Pr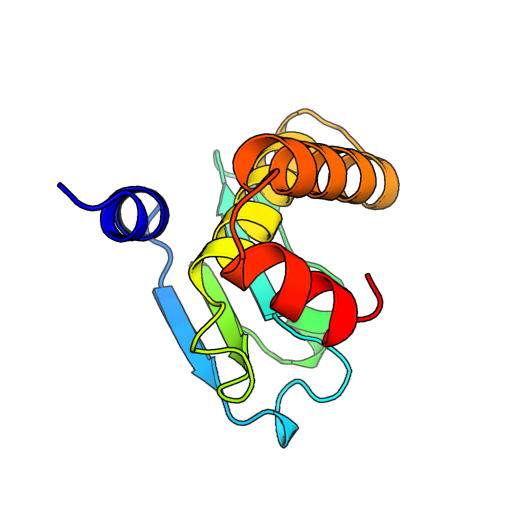otein AF-A0A8T6SEB1-F1 (afdb_monomer)

Radius of gyration: 13.52 Å; Cα contacts (8 Å, |Δi|>4): 143; chains: 1; bounding box: 33×26×30 Å

pLDDT: mean 83.03, std 11.91, range [41.81, 94.06]

Foldseek 3Di:
DDVLCVLVVVLVVQVAAEAADACVLVVVDQKFDWEQDPNDTDGDPVCVVSVPDYRYIYGYPVCVVVCSLVSQLVVQLVVVVVVVDDNVRSNVVSVVCSCVVCPPPPVVVVVCVVDVD

Solvent-accessible surface area (backbone atoms only — not comparable to full-atom values): 6650 Å² total; per-residue (Å²): 132,63,72,69,53,52,58,53,51,49,39,49,75,64,64,37,44,82,42,78,39,59,43,85,79,41,70,95,41,71,58,51,37,20,34,62,57,96,90,40,82,49,62,53,80,63,22,67,76,66,63,54,54,84,28,30,36,41,31,20,51,86,47,56,93,46,40,68,59,54,55,48,30,54,51,42,23,52,53,33,41,73,75,70,39,52,72,69,58,11,45,54,51,16,53,49,52,46,49,65,74,42,57,93,39,72,72,45,58,54,43,58,73,72,43,95,123

Sequence (117 aa):
MSEKENVKKTIEKLGYKIVYVPHGVIENYNACYKVVYKGRTFSPPAADKLGIPLNEIWISQKWKEFDKHILYHELREIEYRSRGYNMEQAHKLANKDVKEKFRGKPKHERLLRAINI

Structure (mmCIF, N/CA/C/O backbone):
data_AF-A0A8T6SEB1-F1
#
_entry.id   AF-A0A8T6SEB1-F1
#
loop_
_atom_site.group_PDB
_atom_site.id
_atom_site.type_symbol
_atom_site.label_atom_id
_atom_site.label_alt_id
_atom_site.label_comp_id
_atom_site.label_asym_id
_atom_site.label_entity_id
_atom_site.label_seq_id
_atom_site.pdbx_PDB_ins_code
_atom_site.Cartn_x
_atom_site.Cartn_y
_atom_site.Cartn_z
_atom_site.occupancy
_atom_site.B_iso_or_equiv
_atom_site.auth_seq_id
_atom_site.auth_comp_id
_atom_site.auth_asym_id
_atom_site.auth_atom_id
_atom_site.pdbx_PDB_model_num
ATOM 1 N N . MET A 1 1 ? 20.934 -1.887 8.847 1.00 41.81 1 MET A N 1
ATOM 2 C CA . MET A 1 1 ? 19.618 -2.427 8.426 1.00 41.81 1 MET A CA 1
ATOM 3 C C . MET A 1 1 ? 19.193 -1.719 7.159 1.00 41.81 1 MET A C 1
ATOM 5 O O . MET A 1 1 ? 19.217 -0.493 7.137 1.00 41.81 1 MET A O 1
ATOM 9 N N . SER A 1 2 ? 18.876 -2.448 6.089 1.00 47.41 2 SER A N 1
ATOM 10 C CA . SER A 1 2 ? 18.505 -1.783 4.839 1.00 47.41 2 SER A CA 1
ATOM 11 C C . SER A 1 2 ? 17.100 -1.194 4.982 1.00 47.41 2 SER A C 1
ATOM 13 O O . SER A 1 2 ? 16.183 -1.849 5.467 1.00 47.41 2 SER A O 1
ATOM 15 N N . GLU A 1 3 ? 16.887 0.039 4.529 1.00 53.78 3 GLU A N 1
ATOM 16 C CA . GLU A 1 3 ? 15.572 0.703 4.560 1.00 53.78 3 GLU A CA 1
ATOM 17 C C . GLU A 1 3 ? 14.454 -0.094 3.854 1.00 53.78 3 GLU A C 1
ATOM 19 O O . GLU A 1 3 ? 13.272 0.191 4.047 1.00 53.78 3 GLU A O 1
ATOM 24 N N . LYS A 1 4 ? 14.817 -1.065 2.999 1.00 49.69 4 LYS A N 1
ATOM 25 C CA . LYS A 1 4 ? 13.888 -1.998 2.347 1.00 49.69 4 LYS A CA 1
ATOM 26 C C . LYS A 1 4 ? 13.204 -2.910 3.370 1.00 49.69 4 LYS A C 1
ATOM 28 O O . LYS A 1 4 ? 12.027 -3.220 3.216 1.00 49.69 4 LYS A O 1
ATOM 33 N N . GLU A 1 5 ? 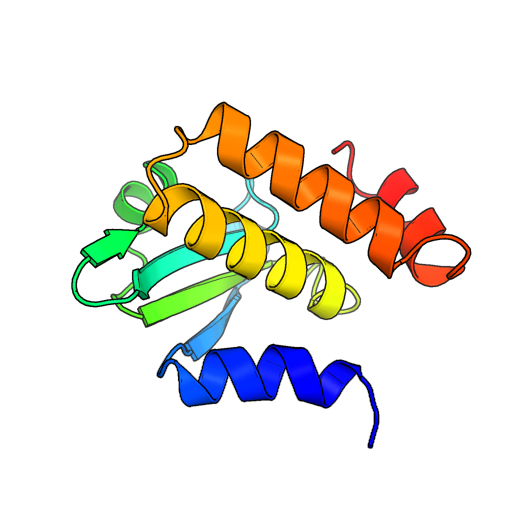13.914 -3.271 4.435 1.00 56.53 5 GLU A N 1
ATOM 34 C CA . GLU A 1 5 ? 13.353 -4.030 5.549 1.00 56.53 5 GLU A CA 1
ATOM 35 C C . GLU A 1 5 ? 12.343 -3.200 6.339 1.00 56.53 5 GLU A C 1
ATOM 37 O O . GLU A 1 5 ? 11.395 -3.763 6.860 1.00 56.53 5 GLU A O 1
ATOM 42 N N . ASN A 1 6 ? 12.494 -1.873 6.408 1.00 72.31 6 ASN A N 1
ATOM 43 C CA . ASN A 1 6 ? 11.676 -1.056 7.306 1.00 72.31 6 ASN A CA 1
ATOM 44 C C . ASN A 1 6 ? 10.207 -0.978 6.855 1.00 72.31 6 ASN A C 1
ATOM 46 O O . ASN A 1 6 ? 9.307 -1.121 7.671 1.00 72.31 6 ASN A O 1
ATOM 50 N N . VAL A 1 7 ? 9.950 -0.819 5.550 1.00 81.38 7 VAL A N 1
ATOM 51 C CA . VAL A 1 7 ? 8.575 -0.755 5.011 1.00 81.38 7 VAL A CA 1
ATOM 52 C C . VAL A 1 7 ? 7.877 -2.110 5.124 1.00 81.38 7 VAL A C 1
ATOM 54 O O . VAL A 1 7 ? 6.753 -2.176 5.610 1.00 81.38 7 VAL A O 1
ATOM 57 N N . LYS A 1 8 ? 8.555 -3.198 4.734 1.00 83.00 8 LYS A N 1
ATOM 58 C CA . LYS A 1 8 ? 7.995 -4.554 4.844 1.00 83.00 8 LYS A CA 1
ATOM 59 C C . LYS A 1 8 ? 7.755 -4.952 6.298 1.00 83.00 8 LYS A C 1
ATOM 61 O O . LYS A 1 8 ? 6.670 -5.416 6.606 1.00 83.00 8 LYS A O 1
ATOM 66 N N . LYS A 1 9 ? 8.694 -4.648 7.201 1.00 84.25 9 LYS A N 1
ATOM 67 C CA . LYS A 1 9 ? 8.514 -4.858 8.645 1.00 84.25 9 LYS A CA 1
ATOM 68 C C . LYS A 1 9 ? 7.327 -4.070 9.193 1.00 84.25 9 LYS A C 1
ATOM 70 O O . LYS A 1 9 ? 6.616 -4.586 10.042 1.00 84.25 9 LYS A O 1
ATOM 75 N N . THR A 1 10 ? 7.085 -2.841 8.731 1.00 85.69 10 THR A N 1
ATOM 76 C CA . THR A 1 10 ? 5.882 -2.089 9.129 1.00 85.69 10 THR A CA 1
ATOM 77 C C . THR A 1 10 ? 4.607 -2.781 8.651 1.00 85.69 10 THR A C 1
ATOM 79 O O . THR A 1 10 ? 3.678 -2.924 9.433 1.00 85.69 10 THR A O 1
ATOM 82 N N . ILE A 1 11 ? 4.570 -3.249 7.404 1.00 86.81 11 ILE A N 1
ATOM 83 C CA . ILE A 1 11 ? 3.427 -3.984 6.835 1.00 86.81 11 ILE A CA 1
ATOM 84 C C . ILE A 1 11 ? 3.161 -5.274 7.616 1.00 86.81 11 ILE A C 1
ATOM 86 O O . ILE A 1 11 ? 2.032 -5.518 8.031 1.00 86.81 11 ILE A O 1
ATOM 90 N N . GLU A 1 12 ? 4.207 -6.047 7.896 1.00 86.88 12 GLU A N 1
ATOM 91 C CA . GLU A 1 12 ? 4.127 -7.271 8.698 1.00 86.88 12 GLU A CA 1
ATOM 92 C C . GLU A 1 12 ? 3.651 -6.982 10.129 1.00 86.88 12 GLU A C 1
ATOM 94 O O . GLU A 1 12 ? 2.782 -7.683 10.640 1.00 86.88 12 GLU A O 1
ATOM 99 N N . LYS A 1 13 ? 4.144 -5.909 10.766 1.00 87.81 13 LYS A N 1
ATOM 100 C CA . LYS A 1 13 ? 3.686 -5.468 12.098 1.00 87.81 13 LYS A CA 1
ATOM 101 C C . LYS A 1 13 ? 2.221 -5.040 12.122 1.00 87.81 13 LYS A C 1
ATOM 103 O O . LYS A 1 13 ? 1.579 -5.157 13.159 1.00 87.81 13 LYS A O 1
ATOM 108 N N . LEU A 1 14 ? 1.707 -4.530 11.006 1.00 87.06 14 LEU A N 1
ATOM 109 C CA . LEU A 1 14 ? 0.289 -4.211 10.842 1.00 87.06 14 LEU A CA 1
ATOM 110 C C . LEU A 1 14 ? -0.558 -5.459 10.534 1.00 87.06 14 LEU A C 1
ATOM 112 O O . LEU A 1 14 ? -1.777 -5.353 10.451 1.00 87.06 14 LEU A O 1
ATOM 116 N N . GLY A 1 15 ? 0.067 -6.634 10.396 1.00 89.69 15 GLY A N 1
ATOM 117 C CA . GLY A 1 15 ? -0.606 -7.898 10.102 1.00 89.69 15 GLY A CA 1
ATOM 118 C C . GLY A 1 15 ? -0.979 -8.063 8.631 1.00 89.69 15 GLY A C 1
ATOM 119 O O . GLY A 1 15 ? -1.843 -8.875 8.310 1.00 89.69 15 GLY A O 1
ATOM 120 N N . TYR A 1 16 ? -0.367 -7.287 7.735 1.00 92.88 16 TYR A N 1
ATOM 121 C CA . TYR A 1 16 ? -0.669 -7.333 6.310 1.00 92.88 16 TYR A CA 1
ATOM 122 C C . TYR A 1 16 ? 0.248 -8.312 5.579 1.00 92.88 16 TYR A C 1
ATOM 124 O O . TYR A 1 16 ? 1.454 -8.376 5.827 1.00 92.88 16 TYR A O 1
ATOM 132 N N . LYS A 1 17 ? -0.312 -9.026 4.605 1.00 92.94 17 LYS A N 1
ATOM 133 C CA . LYS A 1 17 ? 0.411 -9.955 3.740 1.00 92.94 17 LYS A CA 1
ATOM 134 C C . LYS A 1 17 ? 0.634 -9.340 2.362 1.00 92.94 17 LYS A C 1
ATOM 136 O O . LYS A 1 17 ? -0.296 -8.866 1.715 1.00 92.94 17 LYS A O 1
ATOM 141 N N . ILE A 1 18 ? 1.880 -9.380 1.898 1.00 91.50 18 ILE A N 1
ATOM 142 C CA . ILE A 1 18 ? 2.251 -8.930 0.553 1.00 91.50 18 ILE A CA 1
ATOM 143 C C . ILE A 1 18 ? 2.157 -10.126 -0.393 1.00 91.50 18 ILE A C 1
ATOM 145 O O . ILE A 1 18 ? 2.856 -11.121 -0.201 1.00 91.50 18 ILE A O 1
ATOM 149 N N . VAL A 1 19 ? 1.327 -10.021 -1.428 1.00 92.56 19 VAL A N 1
ATOM 150 C CA . VAL A 1 19 ? 1.137 -11.070 -2.437 1.00 92.56 19 VAL A CA 1
ATOM 151 C C . VAL A 1 19 ? 1.583 -10.544 -3.795 1.00 92.56 19 VAL A C 1
ATOM 153 O O . VAL A 1 19 ? 1.133 -9.497 -4.251 1.00 92.56 19 VAL A O 1
ATOM 156 N N . TYR A 1 20 ? 2.489 -11.263 -4.456 1.00 92.19 20 TYR A N 1
ATOM 157 C CA . TYR A 1 20 ? 2.944 -10.902 -5.797 1.00 92.19 20 TYR A CA 1
ATOM 158 C C . TYR A 1 20 ? 2.161 -11.690 -6.843 1.00 92.19 20 TYR A C 1
ATOM 160 O O . TYR A 1 20 ? 2.396 -12.887 -7.017 1.00 92.19 20 TYR A O 1
ATOM 168 N N . VAL A 1 21 ? 1.272 -11.012 -7.561 1.00 91.25 21 VAL A N 1
ATOM 169 C 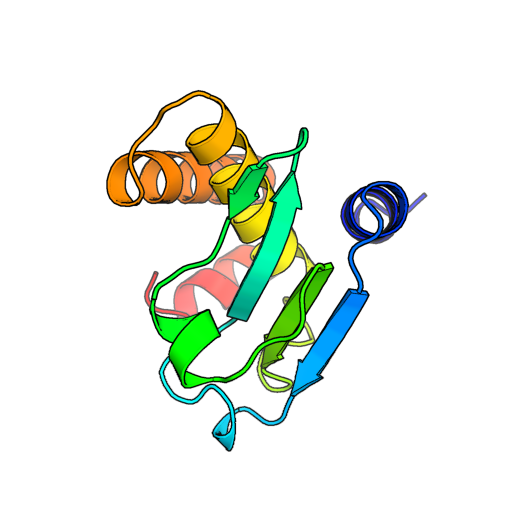CA . VAL A 1 21 ? 0.388 -11.619 -8.567 1.00 91.25 21 VAL A CA 1
ATOM 170 C C . VAL A 1 21 ? 0.863 -11.308 -9.991 1.00 91.25 21 VAL A C 1
ATOM 172 O O . VAL A 1 21 ? 1.493 -10.267 -10.206 1.00 91.25 21 VAL A O 1
ATOM 175 N N . PRO A 1 22 ? 0.608 -12.179 -10.985 1.00 91.25 22 PRO A N 1
ATOM 176 C CA . PRO A 1 22 ? 0.864 -11.857 -12.387 1.00 91.25 22 PRO A CA 1
ATOM 177 C C . PRO A 1 22 ? 0.190 -10.539 -12.780 1.00 91.25 22 PRO A C 1
ATOM 179 O O . PRO A 1 22 ? -0.908 -10.244 -12.311 1.00 91.25 22 PRO A O 1
ATOM 182 N N . HIS A 1 23 ? 0.818 -9.748 -13.656 1.00 86.12 23 HIS A N 1
ATOM 183 C CA . HIS A 1 23 ? 0.257 -8.449 -14.049 1.00 86.12 23 HIS A CA 1
ATOM 184 C C . HIS A 1 23 ? -1.151 -8.583 -14.648 1.00 86.12 23 HIS A C 1
ATOM 186 O O . HIS A 1 23 ? -1.983 -7.739 -14.353 1.00 86.12 23 HIS A O 1
ATOM 192 N N . GLY A 1 24 ? -1.425 -9.685 -15.362 1.00 85.25 24 GLY A N 1
ATOM 193 C CA . GLY A 1 24 ? -2.742 -10.063 -15.896 1.00 85.25 24 GLY A CA 1
ATOM 194 C C . GLY A 1 24 ? -3.874 -10.159 -14.860 1.00 85.25 24 GLY A C 1
ATOM 195 O O . GLY A 1 24 ? -5.044 -10.039 -15.192 1.00 85.25 24 GLY A O 1
ATOM 196 N N . VAL A 1 25 ? -3.550 -10.357 -13.578 1.00 84.94 25 VAL A N 1
ATOM 197 C CA . VAL A 1 25 ? -4.559 -10.412 -12.506 1.00 84.94 25 VAL A CA 1
ATOM 198 C C . VAL A 1 25 ? -5.008 -9.010 -12.105 1.00 84.94 25 VAL A C 1
ATOM 200 O O . VAL A 1 25 ? -6.156 -8.809 -11.730 1.00 84.94 25 VAL A O 1
ATOM 203 N N . ILE A 1 26 ? -4.105 -8.033 -12.179 1.00 84.44 26 ILE A N 1
ATOM 204 C CA . ILE A 1 26 ? -4.358 -6.655 -11.757 1.00 84.44 26 ILE A CA 1
ATOM 205 C C . ILE A 1 26 ? -4.074 -5.670 -12.889 1.00 84.44 26 ILE A C 1
ATOM 207 O O . ILE A 1 26 ? -3.598 -4.585 -12.614 1.00 84.44 26 ILE A O 1
ATOM 211 N N . GLU A 1 27 ? -4.336 -6.031 -14.148 1.00 77.94 27 GLU A N 1
ATOM 212 C CA . GLU A 1 27 ? -3.836 -5.366 -15.375 1.00 77.94 27 GLU A CA 1
ATOM 213 C C . GLU A 1 27 ? -3.834 -3.837 -15.336 1.00 77.94 27 GLU A C 1
ATOM 215 O O . GLU A 1 27 ? -2.847 -3.203 -15.702 1.00 77.94 27 GLU A O 1
ATOM 220 N N . ASN A 1 28 ? -4.917 -3.250 -14.829 1.00 80.00 28 ASN A N 1
ATOM 221 C CA . ASN A 1 28 ? -5.116 -1.803 -14.766 1.00 80.00 28 ASN A CA 1
ATOM 222 C C . ASN A 1 28 ? -4.435 -1.121 -13.562 1.00 80.00 28 ASN A C 1
ATOM 224 O O . ASN A 1 28 ? -4.541 0.092 -13.396 1.00 80.00 28 ASN A O 1
ATOM 228 N N . TYR A 1 29 ? -3.762 -1.884 -12.700 1.00 82.25 29 TYR A N 1
ATOM 229 C CA . TYR A 1 29 ? -3.237 -1.454 -11.409 1.00 82.25 29 TYR A CA 1
ATOM 230 C C . TYR A 1 29 ? -1.816 -1.982 -11.170 1.00 82.25 29 TYR A C 1
ATOM 232 O O . TYR A 1 29 ? -1.476 -3.140 -11.414 1.00 82.25 29 TYR A O 1
ATOM 240 N N . ASN A 1 30 ? -0.954 -1.130 -10.619 1.00 83.38 30 ASN A N 1
ATOM 241 C CA . ASN A 1 30 ? 0.399 -1.546 -10.238 1.00 83.38 30 ASN A CA 1
ATOM 242 C C . ASN A 1 30 ? 0.397 -2.313 -8.907 1.00 83.38 30 ASN A C 1
ATOM 244 O O . ASN A 1 30 ? 1.181 -3.251 -8.721 1.00 83.38 30 ASN A O 1
ATOM 248 N N . ALA A 1 31 ? -0.512 -1.924 -8.015 1.00 87.75 31 ALA A N 1
ATOM 249 C CA . ALA A 1 31 ? -0.853 -2.611 -6.783 1.00 87.75 31 ALA A CA 1
ATOM 250 C C . ALA A 1 31 ? -2.300 -2.313 -6.388 1.00 87.75 31 ALA A C 1
ATOM 252 O O . ALA A 1 31 ? -2.906 -1.355 -6.867 1.00 87.75 31 ALA A O 1
ATOM 253 N N . CYS A 1 32 ? -2.847 -3.160 -5.527 1.00 90.81 32 CYS A N 1
ATOM 254 C CA . CYS A 1 32 ? -4.183 -3.014 -4.973 1.00 90.81 32 CYS A CA 1
ATOM 255 C C . CYS A 1 3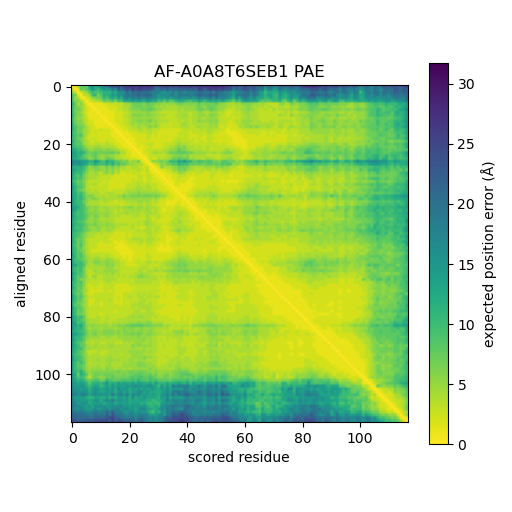2 ? -4.217 -3.641 -3.573 1.00 90.81 32 CYS A C 1
ATOM 257 O O . CYS A 1 32 ? -3.473 -4.584 -3.300 1.00 90.81 32 CYS A O 1
ATOM 259 N N . TYR A 1 33 ? -5.042 -3.121 -2.666 1.00 92.00 33 TYR A N 1
ATOM 260 C CA . TYR A 1 33 ? -5.035 -3.535 -1.261 1.00 92.00 33 TYR A CA 1
ATOM 261 C C . TYR A 1 33 ? -6.436 -3.664 -0.677 1.00 92.00 33 TYR A C 1
ATOM 263 O O . TYR A 1 33 ? -7.354 -2.939 -1.050 1.00 92.00 33 TYR A O 1
ATOM 271 N N . LYS A 1 34 ? -6.580 -4.530 0.322 1.00 93.62 34 LYS A N 1
ATOM 272 C CA . LYS A 1 34 ? -7.730 -4.540 1.226 1.00 93.62 34 LYS A CA 1
ATOM 273 C C . LYS A 1 34 ? -7.219 -4.795 2.628 1.00 93.62 34 LYS A C 1
ATOM 275 O O . LYS A 1 34 ? -6.797 -5.902 2.934 1.00 93.62 34 LYS A O 1
ATOM 280 N N . VAL A 1 35 ? -7.222 -3.779 3.485 1.00 92.94 35 VAL A N 1
ATOM 281 C CA . VAL A 1 35 ? -6.563 -3.860 4.798 1.00 92.94 35 VAL A CA 1
ATOM 282 C C . VAL A 1 35 ? -7.396 -3.240 5.909 1.00 92.94 35 VAL A C 1
ATOM 284 O O . VAL A 1 35 ? -8.179 -2.325 5.664 1.00 92.94 35 VAL A O 1
ATOM 287 N N . VAL A 1 36 ? -7.203 -3.706 7.143 1.00 92.69 36 VAL A N 1
ATOM 288 C CA . VAL A 1 36 ? -7.756 -3.071 8.345 1.00 92.69 36 VAL A CA 1
ATOM 289 C C . VAL A 1 36 ? -6.681 -2.235 9.021 1.00 92.69 36 VAL A C 1
ATOM 291 O O . VAL A 1 36 ? -5.720 -2.768 9.562 1.00 92.69 36 VAL A O 1
ATOM 294 N N . TYR A 1 37 ? -6.879 -0.922 9.070 1.00 90.06 37 TYR A N 1
ATOM 295 C CA . TYR A 1 37 ? -5.994 -0.010 9.783 1.00 90.06 37 TYR A CA 1
ATOM 296 C C . TYR A 1 37 ? -6.762 0.710 10.891 1.00 90.06 37 TYR A C 1
ATOM 298 O O . TYR A 1 37 ? -7.795 1.331 10.641 1.00 90.06 37 TYR A O 1
ATOM 306 N N . LYS A 1 38 ? -6.271 0.623 12.135 1.00 87.56 38 LYS A N 1
ATOM 307 C CA . LYS A 1 38 ? -6.924 1.207 13.328 1.00 87.56 38 LYS A CA 1
ATOM 308 C C . LYS A 1 38 ? -8.414 0.831 13.457 1.00 87.56 38 LYS A C 1
ATOM 310 O O . LYS A 1 38 ? -9.251 1.678 13.753 1.00 87.56 38 LYS A O 1
ATOM 315 N N . GLY A 1 39 ? -8.746 -0.434 13.186 1.00 87.88 39 GLY A N 1
ATOM 316 C CA . GLY A 1 39 ? -10.117 -0.956 13.278 1.00 87.88 39 GLY A CA 1
ATOM 317 C C . GLY A 1 39 ? -11.056 -0.531 12.143 1.00 87.88 39 GLY A C 1
ATOM 318 O O . GLY A 1 39 ? -12.244 -0.828 12.203 1.00 87.88 39 GLY A O 1
ATOM 319 N N . ARG A 1 40 ? -10.551 0.152 11.106 1.00 90.12 40 ARG A N 1
ATOM 320 C CA . ARG A 1 40 ? -11.322 0.541 9.917 1.00 90.12 40 ARG A CA 1
ATOM 321 C C . ARG A 1 40 ? -10.770 -0.140 8.673 1.00 90.12 40 ARG A C 1
ATOM 323 O O . ARG A 1 40 ? -9.556 -0.227 8.501 1.00 90.12 40 ARG A O 1
ATOM 330 N N . THR A 1 41 ? -11.660 -0.593 7.800 1.00 90.69 41 THR A N 1
ATOM 331 C CA . THR A 1 41 ? -11.285 -1.227 6.533 1.00 90.69 41 THR A CA 1
ATOM 332 C C . THR A 1 41 ? -11.022 -0.171 5.468 1.00 90.69 41 THR A C 1
ATOM 334 O O . THR A 1 41 ? -11.854 0.703 5.228 1.00 90.69 41 THR A O 1
ATOM 337 N N . PHE A 1 42 ? -9.874 -0.277 4.807 1.00 89.31 42 PHE A N 1
ATOM 338 C CA . PHE A 1 42 ? -9.495 0.536 3.664 1.00 89.31 42 PHE A CA 1
ATOM 339 C C . PHE A 1 42 ? -9.274 -0.369 2.459 1.00 89.31 42 PHE A C 1
ATOM 341 O O . PHE A 1 42 ? -8.431 -1.267 2.470 1.00 89.31 42 PHE A O 1
ATOM 348 N N . SER A 1 43 ? -10.031 -0.092 1.409 1.00 89.75 43 SER A N 1
ATOM 349 C CA . SER A 1 43 ? -9.856 -0.665 0.082 1.00 89.75 43 SER A CA 1
ATOM 350 C C . SER A 1 43 ? -10.215 0.380 -0.980 1.00 89.75 43 SER A C 1
ATOM 352 O O . SER A 1 43 ? -10.979 1.319 -0.705 1.00 89.75 43 SER A O 1
ATOM 354 N N . PRO A 1 44 ? -9.624 0.300 -2.179 1.00 85.69 44 PRO A N 1
ATOM 355 C CA . PRO A 1 44 ? -10.176 0.899 -3.381 1.00 85.69 44 PRO A CA 1
ATOM 356 C C . PRO A 1 44 ? -11.299 0.008 -3.957 1.00 85.69 44 PRO A C 1
ATOM 358 O O . PRO A 1 44 ? -11.271 -1.207 -3.756 1.00 85.69 44 PRO A O 1
ATOM 361 N N . PRO A 1 45 ? -12.239 0.559 -4.752 1.00 86.25 45 PRO A N 1
ATOM 362 C CA . PRO A 1 45 ? -13.306 -0.217 -5.403 1.00 86.25 45 PRO A CA 1
ATOM 363 C C . PRO A 1 45 ? -12.798 -1.385 -6.264 1.00 86.25 45 PRO A C 1
ATOM 365 O O . PRO A 1 45 ? -13.490 -2.380 -6.464 1.00 86.25 45 PRO A O 1
ATOM 368 N N . ALA A 1 46 ? -11.572 -1.270 -6.781 1.00 86.81 46 ALA A N 1
ATOM 369 C CA . ALA A 1 46 ? -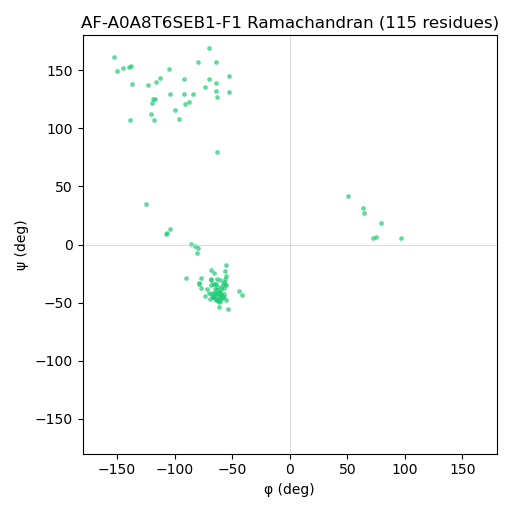10.908 -2.326 -7.533 1.00 86.81 46 ALA A CA 1
ATOM 370 C C . ALA A 1 46 ? -10.634 -3.581 -6.692 1.00 86.81 46 ALA A C 1
ATOM 372 O O . ALA A 1 46 ? -10.710 -4.684 -7.220 1.00 86.81 46 ALA A O 1
ATOM 373 N N . ALA A 1 47 ? -10.344 -3.438 -5.395 1.00 88.69 47 ALA A N 1
ATOM 374 C CA . ALA A 1 47 ? -10.020 -4.573 -4.536 1.00 88.69 47 ALA A CA 1
ATOM 375 C C . ALA A 1 47 ? -11.214 -5.509 -4.341 1.00 88.69 47 ALA A C 1
ATOM 377 O O . ALA A 1 47 ? -11.030 -6.722 -4.279 1.00 88.69 47 ALA A O 1
ATOM 378 N N . ASP A 1 48 ? -12.431 -4.960 -4.296 1.00 86.62 48 ASP A N 1
ATOM 379 C CA . ASP A 1 48 ? -13.646 -5.766 -4.190 1.00 86.62 48 ASP A CA 1
ATOM 380 C C . ASP A 1 48 ? -13.941 -6.505 -5.502 1.00 86.62 48 ASP A C 1
ATOM 382 O O . ASP A 1 48 ? -14.277 -7.685 -5.470 1.00 86.62 48 ASP A O 1
ATOM 386 N N . LYS A 1 49 ? -13.710 -5.866 -6.660 1.00 87.31 49 LYS A N 1
ATOM 387 C CA . LYS A 1 49 ? -13.807 -6.525 -7.979 1.00 87.31 49 LYS A CA 1
ATOM 388 C C . LYS A 1 49 ? -12.781 -7.645 -8.159 1.00 87.31 49 LYS A C 1
ATOM 390 O O . LYS A 1 49 ? -13.081 -8.656 -8.780 1.00 87.31 49 LYS A O 1
ATOM 395 N N . LEU A 1 50 ? -11.578 -7.448 -7.626 1.00 87.06 50 LEU A N 1
ATOM 396 C CA . LEU A 1 50 ? -10.477 -8.409 -7.679 1.00 87.06 50 LEU A CA 1
ATOM 397 C C . LEU A 1 50 ? -10.591 -9.512 -6.616 1.00 87.06 50 LEU A C 1
ATOM 399 O O . LEU A 1 50 ? -9.793 -10.445 -6.628 1.00 87.06 50 LEU A O 1
ATOM 403 N N . GLY A 1 51 ? -11.548 -9.409 -5.687 1.00 90.31 51 GLY A N 1
ATOM 404 C CA . GLY A 1 51 ? -11.717 -10.379 -4.607 1.00 90.31 51 GLY A CA 1
ATOM 405 C C . GLY A 1 51 ? -10.521 -10.441 -3.653 1.00 90.31 51 GLY A C 1
ATOM 406 O O . GLY A 1 51 ? -10.232 -11.508 -3.116 1.00 90.31 51 GLY A O 1
ATOM 407 N N . ILE A 1 52 ? -9.811 -9.323 -3.447 1.00 91.00 52 ILE A N 1
ATOM 408 C CA . ILE A 1 52 ? -8.618 -9.299 -2.589 1.00 91.00 52 ILE A CA 1
ATOM 409 C C . ILE A 1 52 ? -9.029 -9.646 -1.150 1.00 91.00 52 ILE A C 1
ATOM 411 O O . ILE A 1 52 ? -9.941 -9.003 -0.615 1.00 91.00 52 ILE A O 1
ATOM 415 N N . PRO A 1 53 ? -8.384 -10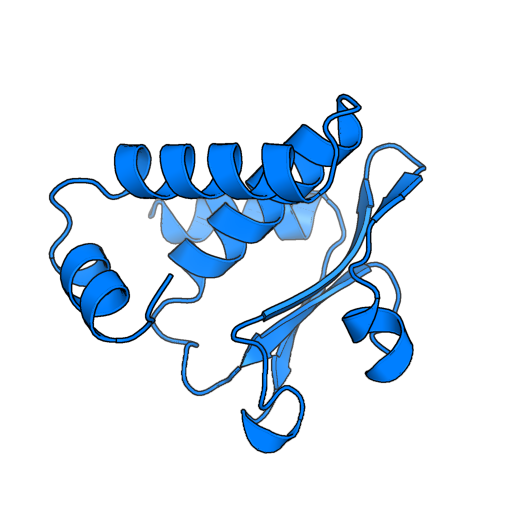.633 -0.501 1.00 93.25 53 PRO A N 1
ATOM 416 C CA . PRO A 1 53 ? -8.673 -10.980 0.885 1.00 93.25 53 PRO A CA 1
ATOM 417 C C . PRO A 1 53 ? -8.341 -9.843 1.860 1.00 93.25 53 PRO A C 1
ATOM 419 O O . PRO A 1 53 ? -7.519 -8.968 1.590 1.00 93.25 53 PRO A O 1
ATOM 422 N N . LEU A 1 54 ? -8.986 -9.853 3.029 1.00 92.81 54 LEU A N 1
ATOM 423 C CA . LEU A 1 54 ? -8.716 -8.866 4.073 1.00 92.81 54 LEU A CA 1
ATOM 424 C C . LEU A 1 54 ? -7.276 -9.000 4.593 1.00 92.81 54 LEU A C 1
ATOM 426 O O . LEU A 1 54 ? -6.802 -10.104 4.842 1.00 92.81 54 LEU A O 1
ATOM 430 N N . ASN A 1 55 ? -6.626 -7.860 4.816 1.00 92.81 55 ASN A N 1
ATOM 431 C CA . ASN A 1 55 ? -5.220 -7.725 5.199 1.00 92.81 55 ASN A CA 1
ATOM 432 C C . ASN A 1 55 ? -4.224 -8.205 4.133 1.00 92.81 55 ASN A C 1
ATOM 434 O O . ASN A 1 55 ? -3.093 -8.558 4.464 1.00 92.81 55 ASN A O 1
ATOM 438 N N . GLU A 1 56 ? -4.595 -8.157 2.853 1.00 94.06 56 GLU A N 1
ATOM 439 C CA . GLU A 1 56 ? -3.671 -8.422 1.751 1.00 94.06 56 GLU A CA 1
ATOM 440 C C . GLU A 1 56 ? -3.392 -7.174 0.903 1.00 94.06 56 GLU A C 1
ATOM 442 O O . GLU A 1 56 ? -4.262 -6.335 0.648 1.00 94.06 56 GLU A O 1
ATOM 447 N N . ILE A 1 57 ? -2.140 -7.068 0.454 1.00 92.38 57 ILE A N 1
ATOM 448 C CA . ILE A 1 57 ? -1.670 -6.078 -0.516 1.00 92.38 57 ILE A CA 1
ATOM 449 C C . ILE A 1 57 ? -1.107 -6.846 -1.705 1.00 92.38 57 ILE A C 1
ATOM 451 O O . ILE A 1 57 ? -0.082 -7.525 -1.598 1.00 92.38 57 ILE A O 1
ATOM 455 N N . TRP A 1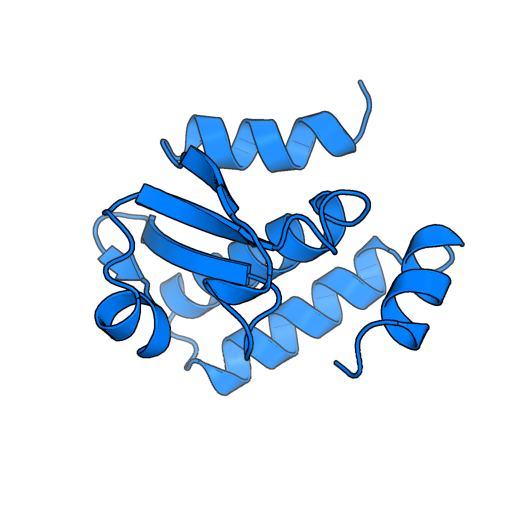 58 ? -1.787 -6.747 -2.839 1.00 93.25 58 TRP A N 1
ATOM 456 C CA . TRP A 1 58 ? -1.391 -7.383 -4.085 1.00 93.25 58 TRP A CA 1
ATOM 457 C C . TRP A 1 58 ? -0.523 -6.430 -4.900 1.00 93.25 58 TRP A C 1
ATOM 459 O O . TRP A 1 58 ? -0.887 -5.278 -5.121 1.00 93.25 58 TRP A O 1
ATOM 469 N N . ILE A 1 59 ? 0.629 -6.911 -5.361 1.00 91.38 59 ILE A N 1
ATOM 470 C CA . ILE A 1 59 ? 1.560 -6.164 -6.213 1.00 91.38 59 ILE A CA 1
ATOM 471 C C . ILE A 1 59 ? 1.790 -6.963 -7.487 1.00 91.38 59 ILE A C 1
ATOM 473 O O . ILE A 1 59 ? 2.020 -8.173 -7.435 1.00 91.38 59 ILE A O 1
ATOM 477 N N . SER A 1 60 ? 1.794 -6.288 -8.633 1.00 89.62 60 SER A N 1
ATOM 478 C CA . SER A 1 60 ? 2.137 -6.937 -9.896 1.00 89.62 60 SER A CA 1
ATOM 479 C C . SER A 1 60 ? 3.587 -7.419 -9.861 1.00 89.62 60 SER A C 1
ATOM 481 O O . SER A 1 60 ? 4.508 -6.667 -9.529 1.00 89.62 60 SER A O 1
ATOM 483 N N . GLN A 1 61 ? 3.817 -8.668 -10.264 1.00 89.50 61 GLN A N 1
ATOM 484 C CA . GLN A 1 61 ? 5.155 -9.246 -10.400 1.00 89.50 61 GLN A CA 1
ATOM 485 C C . GLN A 1 61 ? 6.058 -8.423 -11.329 1.00 89.50 61 GLN A C 1
ATOM 487 O O . GLN A 1 61 ? 7.263 -8.354 -11.084 1.00 89.50 61 GLN A O 1
ATOM 492 N N . LYS A 1 62 ? 5.478 -7.729 -12.323 1.00 86.00 62 LYS A N 1
ATOM 493 C CA . LYS A 1 62 ? 6.187 -6.789 -13.209 1.00 86.00 62 LYS A CA 1
ATOM 494 C C . LYS A 1 62 ? 6.902 -5.686 -12.427 1.00 86.00 62 LYS A C 1
ATOM 496 O O . LYS A 1 62 ? 7.982 -5.258 -12.810 1.00 86.00 62 LYS A O 1
ATOM 501 N N . TRP A 1 63 ? 6.325 -5.260 -11.304 1.00 83.19 63 TRP A N 1
ATOM 502 C CA . TRP A 1 63 ? 6.846 -4.180 -10.468 1.00 83.19 63 TRP A CA 1
ATOM 503 C C . TRP A 1 63 ? 7.532 -4.676 -9.195 1.00 83.19 63 TRP A C 1
ATOM 505 O O . TRP A 1 63 ? 7.828 -3.883 -8.301 1.00 83.19 63 TRP A O 1
ATOM 515 N N . LYS A 1 64 ? 7.829 -5.978 -9.096 1.00 83.38 64 LYS A N 1
ATOM 516 C CA . LYS A 1 64 ? 8.454 -6.585 -7.911 1.00 83.38 64 LYS A CA 1
ATOM 517 C C . LYS A 1 64 ? 9.770 -5.907 -7.520 1.00 83.38 64 LYS A C 1
ATOM 519 O O . LYS A 1 64 ? 10.061 -5.782 -6.333 1.00 83.38 64 LYS A O 1
ATOM 524 N N . GLU A 1 65 ? 10.559 -5.437 -8.486 1.00 83.19 65 GLU A N 1
ATOM 525 C CA . GLU A 1 65 ? 11.816 -4.724 -8.212 1.00 83.19 65 GLU A CA 1
ATOM 526 C C . GLU A 1 65 ? 11.608 -3.344 -7.555 1.00 83.19 65 GLU A C 1
ATOM 528 O O . GLU A 1 65 ? 12.499 -2.835 -6.865 1.00 83.19 65 GLU A O 1
ATOM 533 N N . PHE A 1 66 ? 10.411 -2.773 -7.718 1.00 82.50 66 PHE A N 1
ATOM 534 C CA . PHE A 1 66 ? 10.004 -1.469 -7.203 1.00 82.50 66 PHE A CA 1
ATOM 535 C C . PHE A 1 66 ? 9.023 -1.555 -6.034 1.00 82.50 66 PHE A C 1
ATOM 537 O O . PHE A 1 66 ? 8.532 -0.519 -5.581 1.00 82.50 66 PHE A O 1
ATOM 544 N N . ASP A 1 67 ? 8.801 -2.761 -5.505 1.00 85.94 67 ASP A N 1
ATOM 545 C CA . ASP A 1 67 ? 7.893 -3.052 -4.396 1.00 85.94 67 ASP A CA 1
ATOM 546 C C . ASP A 1 67 ? 8.011 -2.054 -3.239 1.00 85.94 67 ASP A C 1
ATOM 548 O O . ASP A 1 67 ? 7.008 -1.602 -2.711 1.00 85.94 67 ASP A O 1
ATOM 552 N N . LYS A 1 68 ? 9.226 -1.624 -2.891 1.00 84.62 68 LYS A N 1
ATOM 553 C CA . LYS A 1 68 ? 9.485 -0.639 -1.833 1.00 84.62 68 LYS A CA 1
ATOM 554 C C . LYS A 1 68 ? 8.758 0.693 -2.054 1.00 84.62 68 LYS A C 1
ATOM 556 O O . LYS A 1 68 ? 8.270 1.271 -1.088 1.00 84.62 68 LYS A O 1
ATOM 561 N N . HIS A 1 69 ? 8.744 1.204 -3.283 1.00 84.50 69 HIS A N 1
ATOM 562 C CA . HIS A 1 69 ? 8.124 2.494 -3.598 1.00 84.50 69 HIS A CA 1
ATOM 563 C C . HIS A 1 69 ? 6.605 2.368 -3.563 1.00 84.50 69 HIS A C 1
ATOM 565 O O . HIS A 1 69 ? 5.944 3.187 -2.936 1.00 84.50 69 HIS A O 1
ATOM 571 N N . ILE A 1 70 ? 6.094 1.294 -4.164 1.00 86.31 70 ILE A N 1
ATOM 572 C CA . ILE A 1 70 ? 4.669 0.968 -4.206 1.00 86.31 70 ILE A CA 1
ATOM 573 C C . ILE A 1 70 ? 4.135 0.764 -2.787 1.00 86.31 70 ILE A C 1
ATOM 575 O O . ILE A 1 70 ? 3.227 1.456 -2.358 1.00 86.31 70 ILE A O 1
ATOM 579 N N . LEU A 1 71 ? 4.761 -0.108 -1.999 1.00 88.81 71 LEU A N 1
ATOM 580 C CA . LEU A 1 71 ? 4.351 -0.379 -0.621 1.00 88.81 71 LEU A CA 1
ATOM 581 C C . LEU A 1 71 ? 4.401 0.861 0.269 1.00 88.81 71 LEU A C 1
ATOM 583 O O . LEU A 1 71 ? 3.558 1.025 1.148 1.00 88.81 71 LEU A O 1
ATOM 587 N N . TYR A 1 72 ? 5.395 1.728 0.062 1.00 88.94 72 TYR A N 1
ATOM 588 C CA . TYR A 1 72 ? 5.452 2.990 0.784 1.00 88.94 72 TYR A CA 1
ATOM 589 C C . TYR A 1 72 ? 4.297 3.911 0.378 1.00 88.94 72 TYR A C 1
ATOM 591 O O . TYR A 1 72 ? 3.647 4.450 1.265 1.00 88.94 72 TYR A O 1
ATOM 599 N N . HIS A 1 73 ? 4.010 4.039 -0.921 1.00 88.94 73 HIS A N 1
ATOM 600 C CA . HIS A 1 73 ? 2.853 4.781 -1.423 1.00 88.94 73 HIS A CA 1
ATOM 601 C C . HIS A 1 73 ? 1.546 4.287 -0.779 1.00 88.94 73 HIS A C 1
ATOM 603 O O . HIS A 1 73 ? 0.867 5.074 -0.120 1.00 88.94 73 HIS A O 1
ATOM 609 N N . GLU A 1 74 ? 1.255 2.983 -0.874 1.00 89.31 74 GLU A N 1
ATOM 610 C CA . GLU A 1 74 ? 0.020 2.395 -0.334 1.00 89.31 74 GLU A CA 1
ATOM 611 C C . GLU A 1 74 ? -0.133 2.671 1.167 1.00 89.31 74 GLU A C 1
ATOM 613 O O . GLU A 1 74 ? -1.188 3.105 1.628 1.00 89.31 74 GLU A O 1
ATOM 618 N N . LEU A 1 75 ? 0.940 2.489 1.946 1.00 89.31 75 LEU A N 1
ATOM 619 C CA . LEU A 1 75 ? 0.916 2.762 3.384 1.00 89.31 75 LEU A CA 1
ATOM 620 C C . LEU A 1 75 ? 0.605 4.225 3.704 1.00 89.31 75 LEU A C 1
ATOM 622 O O . LEU A 1 75 ? -0.185 4.495 4.609 1.00 89.31 75 LEU A O 1
ATOM 626 N N . ARG A 1 76 ? 1.222 5.170 2.984 1.00 90.56 76 ARG A N 1
ATOM 627 C CA . ARG A 1 76 ? 0.966 6.601 3.192 1.00 90.56 76 ARG A CA 1
ATOM 628 C C . ARG A 1 76 ? -0.467 6.952 2.830 1.00 90.56 76 ARG A C 1
ATOM 630 O O . ARG A 1 76 ? -1.119 7.661 3.592 1.00 90.56 76 ARG A O 1
ATOM 637 N N . GLU A 1 77 ? -0.980 6.405 1.734 1.00 90.06 77 GLU A N 1
ATOM 638 C CA . GLU A 1 77 ? -2.369 6.609 1.337 1.00 90.06 77 GLU A CA 1
ATOM 639 C C . GLU A 1 77 ? -3.337 6.093 2.414 1.00 90.06 77 GLU A C 1
ATOM 641 O O . GLU A 1 77 ? -4.209 6.842 2.857 1.00 90.06 77 GLU A O 1
ATOM 646 N N . ILE A 1 78 ? -3.142 4.869 2.922 1.00 89.50 78 ILE A N 1
ATOM 647 C CA . ILE A 1 78 ? -3.945 4.299 4.019 1.00 89.50 78 ILE A CA 1
ATOM 648 C C . ILE A 1 78 ? -3.864 5.175 5.276 1.00 89.50 78 ILE A C 1
ATOM 650 O O . ILE A 1 78 ? -4.887 5.469 5.899 1.00 89.50 78 ILE A O 1
ATOM 654 N N . GLU A 1 79 ? -2.666 5.635 5.648 1.00 89.94 79 GLU A N 1
ATOM 655 C CA . GLU A 1 79 ? -2.492 6.538 6.782 1.00 89.94 79 GLU A CA 1
ATOM 656 C C . GLU A 1 79 ? -3.283 7.839 6.611 1.00 89.94 79 GLU A C 1
ATOM 658 O O . GLU A 1 79 ? -3.961 8.256 7.552 1.00 89.94 79 GLU A O 1
ATOM 663 N N . TYR A 1 80 ? -3.226 8.480 5.443 1.00 92.06 80 TYR A N 1
ATOM 664 C CA . TYR A 1 80 ? -3.986 9.702 5.181 1.00 92.06 80 TYR A CA 1
ATOM 665 C C . TYR A 1 80 ? -5.492 9.433 5.162 1.00 92.06 80 TYR A C 1
ATOM 667 O O . TYR A 1 80 ? -6.242 10.128 5.847 1.00 92.06 80 TYR A O 1
ATOM 675 N N . ARG A 1 81 ? -5.954 8.368 4.503 1.00 90.75 81 ARG A N 1
ATOM 676 C CA . ARG A 1 81 ? -7.371 7.972 4.543 1.00 90.75 81 ARG A CA 1
ATOM 677 C C . ARG A 1 81 ? -7.850 7.739 5.978 1.00 90.75 81 ARG A C 1
ATOM 679 O O . ARG A 1 81 ? -8.945 8.158 6.342 1.00 90.75 81 ARG A O 1
ATOM 686 N N . SER A 1 82 ? -7.007 7.164 6.838 1.00 90.56 82 SER A N 1
ATOM 687 C CA . SER A 1 82 ? -7.332 6.970 8.257 1.00 90.56 82 SER A CA 1
ATOM 688 C C . SER A 1 82 ? -7.477 8.264 9.060 1.00 90.56 82 SER A C 1
ATOM 690 O O . SER A 1 82 ? -8.181 8.278 10.068 1.00 90.56 82 SER A O 1
ATOM 692 N N . ARG A 1 83 ? -6.845 9.354 8.608 1.00 90.94 83 ARG A N 1
ATOM 693 C CA . ARG A 1 83 ? -6.937 10.694 9.210 1.00 90.94 83 ARG A CA 1
ATOM 694 C C . ARG A 1 83 ? -8.141 11.493 8.698 1.00 90.94 83 ARG A C 1
ATOM 696 O O . ARG A 1 83 ? -8.329 12.623 9.129 1.00 90.94 83 ARG A O 1
ATOM 703 N N . GLY A 1 84 ? -8.949 10.917 7.805 1.00 91.25 84 GLY A N 1
ATOM 704 C CA . GLY A 1 84 ? -10.156 11.541 7.259 1.00 91.25 84 GLY A CA 1
ATOM 705 C C . GLY A 1 84 ? -9.971 12.227 5.905 1.00 91.25 84 GLY A C 1
ATOM 706 O O . GLY A 1 84 ? -10.917 12.837 5.416 1.00 91.25 84 GLY A O 1
ATOM 707 N N . TYR A 1 85 ? -8.795 12.119 5.275 1.00 91.75 85 TYR A N 1
ATOM 708 C CA . TYR A 1 85 ? -8.614 12.604 3.905 1.00 91.75 85 TYR A CA 1
ATOM 709 C C . TYR A 1 85 ? -9.382 11.718 2.922 1.00 91.75 85 TYR A C 1
ATOM 711 O O . TYR A 1 85 ? -9.421 10.491 3.067 1.00 91.75 85 TYR A O 1
ATOM 719 N N . ASN A 1 86 ? -9.971 12.331 1.894 1.00 89.69 86 ASN A N 1
ATOM 720 C CA . ASN A 1 86 ? -10.595 11.567 0.819 1.00 89.69 86 ASN A CA 1
ATOM 721 C C . ASN A 1 86 ? -9.529 10.856 -0.041 1.00 89.69 86 ASN A C 1
ATOM 723 O O . ASN A 1 86 ? -8.331 11.111 0.091 1.00 89.69 86 ASN A O 1
ATOM 727 N N . MET A 1 87 ? -9.965 9.946 -0.915 1.00 84.19 87 MET A N 1
ATOM 728 C CA . MET A 1 87 ? -9.063 9.133 -1.739 1.00 84.19 87 MET A CA 1
ATOM 729 C C . MET A 1 87 ? -8.097 9.989 -2.568 1.00 84.19 87 MET A C 1
ATOM 731 O O . MET A 1 87 ? -6.897 9.749 -2.537 1.00 84.19 87 MET A O 1
ATOM 735 N N . GLU A 1 88 ? -8.594 11.017 -3.256 1.00 88.25 88 GLU A N 1
ATOM 736 C CA . GLU A 1 88 ? -7.771 11.861 -4.128 1.00 88.25 88 GLU A CA 1
ATOM 737 C C . GLU A 1 88 ? -6.741 12.683 -3.334 1.00 88.25 88 GLU A C 1
ATOM 739 O O . GLU A 1 88 ? -5.578 12.791 -3.722 1.00 88.25 88 GLU A O 1
ATOM 744 N N . GLN A 1 89 ? -7.145 13.239 -2.191 1.00 90.50 89 GLN A N 1
ATOM 745 C CA . GLN A 1 89 ? -6.255 13.978 -1.296 1.00 90.50 89 GLN A CA 1
ATOM 746 C C . GLN A 1 89 ? -5.172 13.069 -0.712 1.00 90.50 89 GLN A C 1
ATOM 748 O O . GLN A 1 89 ? -3.993 13.426 -0.729 1.00 90.50 89 GLN A O 1
ATOM 753 N N . ALA A 1 90 ? -5.565 11.893 -0.218 1.00 90.75 9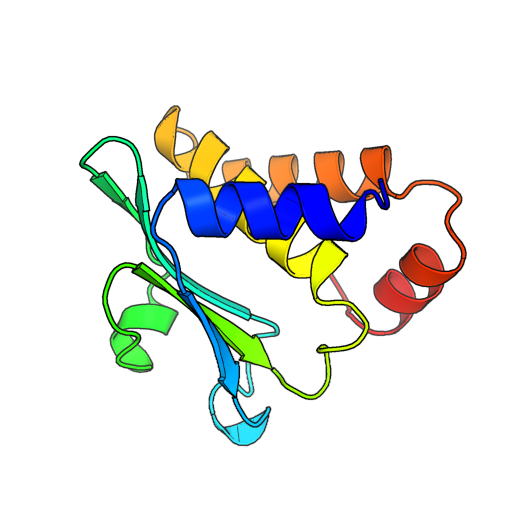0 ALA A N 1
ATOM 754 C CA . ALA A 1 90 ? -4.641 10.906 0.321 1.00 90.75 90 ALA A CA 1
ATOM 755 C C . ALA A 1 90 ? -3.632 10.456 -0.742 1.00 90.75 90 ALA A C 1
ATOM 757 O O . ALA A 1 90 ? -2.437 10.403 -0.454 1.00 90.75 90 ALA A O 1
ATOM 758 N N . HIS A 1 91 ? -4.097 10.231 -1.972 1.00 88.12 91 HIS A N 1
ATOM 759 C CA . HIS A 1 91 ? -3.263 9.862 -3.108 1.00 88.12 91 HIS A CA 1
ATOM 760 C C . HIS A 1 91 ? -2.234 10.953 -3.448 1.00 88.12 91 HIS A C 1
ATOM 762 O O . HIS A 1 91 ? -1.036 10.690 -3.560 1.00 88.12 91 HIS A O 1
ATOM 768 N N . LYS A 1 92 ? -2.663 12.221 -3.531 1.00 88.88 92 LYS A N 1
ATOM 769 C CA . LYS A 1 92 ? -1.757 13.360 -3.782 1.00 88.88 92 LYS A CA 1
ATOM 770 C C . LYS A 1 92 ? -0.680 13.493 -2.703 1.00 88.88 92 LYS A C 1
ATOM 772 O O . LYS A 1 92 ? 0.486 13.723 -3.029 1.00 88.88 92 LYS A O 1
ATOM 777 N N . LEU A 1 93 ? -1.052 13.342 -1.431 1.00 88.81 93 LEU A N 1
ATOM 778 C CA . LEU A 1 93 ? -0.109 13.411 -0.313 1.00 88.81 93 LEU A CA 1
ATOM 779 C C . LEU A 1 93 ? 0.858 12.219 -0.311 1.00 88.81 93 LEU A C 1
ATOM 781 O O . LEU A 1 93 ? 2.059 12.417 -0.151 1.00 88.81 93 LEU A O 1
ATOM 785 N N . ALA A 1 94 ? 0.368 11.005 -0.572 1.00 88.56 94 ALA A N 1
ATOM 786 C CA . ALA A 1 94 ? 1.204 9.815 -0.697 1.00 88.56 94 ALA A CA 1
ATOM 787 C C . ALA A 1 94 ? 2.231 9.955 -1.833 1.00 88.56 94 ALA A C 1
ATOM 789 O O . ALA A 1 94 ? 3.414 9.682 -1.631 1.00 88.56 94 ALA A O 1
ATOM 790 N N . ASN A 1 95 ? 1.817 10.466 -2.996 1.00 86.31 95 ASN A N 1
ATOM 791 C CA . ASN A 1 95 ? 2.722 10.760 -4.108 1.00 86.31 95 ASN A CA 1
ATOM 792 C C . ASN A 1 95 ? 3.788 11.796 -3.740 1.00 86.31 95 ASN A C 1
ATOM 794 O O . ASN A 1 95 ? 4.952 11.642 -4.117 1.00 86.31 95 ASN A O 1
ATOM 798 N N . LYS A 1 96 ? 3.418 12.841 -2.992 1.00 86.81 96 LYS A N 1
ATOM 799 C CA . LYS A 1 96 ? 4.374 13.839 -2.502 1.00 86.81 96 LYS A CA 1
ATOM 800 C C . LYS A 1 96 ? 5.399 13.205 -1.557 1.00 86.81 96 LYS A C 1
ATOM 802 O O . LYS A 1 96 ? 6.595 13.376 -1.777 1.00 86.81 96 LYS A O 1
ATOM 807 N N . ASP A 1 97 ? 4.949 12.407 -0.592 1.00 86.25 97 ASP A N 1
ATOM 808 C CA . ASP A 1 97 ? 5.824 11.715 0.361 1.00 86.25 97 ASP A CA 1
ATOM 809 C C . ASP A 1 97 ? 6.778 10.740 -0.338 1.00 86.25 97 ASP A C 1
ATOM 811 O O . ASP A 1 97 ? 7.955 10.647 0.011 1.00 86.25 97 ASP A O 1
ATOM 815 N N . VAL A 1 98 ? 6.296 10.007 -1.348 1.00 85.06 98 VAL A N 1
ATOM 816 C CA . VAL A 1 98 ? 7.132 9.122 -2.171 1.00 85.06 98 VAL A CA 1
ATOM 817 C C . VAL A 1 98 ? 8.197 9.942 -2.901 1.00 85.06 98 VAL A C 1
ATOM 819 O O . VAL A 1 98 ? 9.381 9.609 -2.812 1.00 85.06 98 VAL A O 1
ATOM 822 N N . LYS A 1 99 ? 7.806 11.035 -3.570 1.00 82.50 99 LYS A N 1
ATOM 823 C CA . LYS A 1 99 ? 8.739 11.919 -4.285 1.00 82.50 99 LYS A CA 1
ATOM 824 C C . LYS A 1 99 ? 9.793 12.501 -3.351 1.00 82.50 99 LYS A C 1
ATOM 826 O O . LYS A 1 99 ? 10.969 12.482 -3.695 1.00 82.50 99 LYS A O 1
ATOM 831 N N . GLU A 1 100 ? 9.404 12.976 -2.172 1.00 83.62 100 GLU A N 1
ATOM 832 C CA . GLU A 1 100 ? 10.333 13.532 -1.183 1.00 83.62 100 GLU A CA 1
ATOM 833 C C . GLU A 1 100 ? 11.275 12.462 -0.621 1.00 83.62 100 GLU A C 1
ATOM 835 O O . GLU A 1 100 ? 12.489 12.662 -0.581 1.00 83.62 100 GLU A O 1
ATOM 840 N N . LYS A 1 101 ? 10.749 11.287 -0.258 1.00 79.69 101 LYS A N 1
ATOM 841 C CA . LYS A 1 101 ? 11.535 10.205 0.349 1.00 79.69 101 LYS A CA 1
ATOM 842 C C . LYS A 1 101 ? 12.538 9.564 -0.601 1.00 79.69 101 LYS A C 1
ATOM 844 O O . LYS A 1 101 ? 13.599 9.100 -0.173 1.00 79.69 101 LYS A O 1
ATOM 849 N N . PHE A 1 102 ? 12.184 9.464 -1.876 1.00 75.25 102 PHE A N 1
ATOM 850 C CA . PHE A 1 102 ? 13.008 8.811 -2.887 1.00 75.25 102 PHE A CA 1
ATOM 851 C C . PHE A 1 102 ? 13.684 9.802 -3.843 1.00 75.25 102 PHE A C 1
ATOM 853 O O . PHE A 1 102 ? 14.310 9.380 -4.821 1.00 75.25 102 PHE A O 1
ATOM 860 N N . ARG A 1 103 ? 13.624 11.103 -3.533 1.00 76.06 103 ARG A N 1
ATOM 861 C CA . ARG A 1 103 ? 14.299 12.166 -4.279 1.00 76.06 103 ARG A CA 1
ATOM 862 C C . ARG A 1 103 ? 15.787 11.855 -4.448 1.00 76.06 103 ARG A C 1
ATOM 864 O O . ARG A 1 103 ? 16.465 11.491 -3.489 1.00 76.06 103 ARG A O 1
ATOM 871 N N . GLY A 1 104 ? 16.289 11.984 -5.676 1.00 67.12 104 GLY A N 1
ATOM 872 C CA . GLY A 1 104 ? 17.702 11.768 -6.004 1.00 67.12 104 GLY A CA 1
ATOM 873 C C . GLY A 1 104 ? 18.163 10.305 -5.992 1.00 67.12 104 GLY A C 1
ATOM 874 O O . GLY A 1 104 ? 19.351 10.047 -6.170 1.00 67.12 104 GLY A O 1
ATOM 875 N N . LYS A 1 105 ? 17.266 9.322 -5.798 1.00 71.75 105 LYS A N 1
ATOM 876 C CA . LYS A 1 105 ? 17.622 7.898 -5.922 1.00 71.75 105 LYS A CA 1
ATOM 877 C C . LYS A 1 105 ? 17.459 7.447 -7.388 1.00 71.75 105 LYS A C 1
ATOM 879 O O . LYS A 1 105 ? 16.334 7.461 -7.887 1.00 71.75 105 LYS A O 1
ATOM 884 N N . PRO A 1 106 ? 18.505 6.920 -8.063 1.00 67.06 106 PRO A N 1
ATOM 885 C CA . PRO A 1 106 ? 18.444 6.546 -9.488 1.00 67.06 106 PRO A CA 1
ATOM 886 C C . PRO A 1 106 ? 17.342 5.528 -9.828 1.00 67.06 106 PRO A C 1
ATOM 888 O O . PRO A 1 106 ? 16.756 5.547 -10.908 1.00 67.06 106 PRO A O 1
ATOM 891 N N . LYS A 1 107 ? 17.026 4.628 -8.885 1.00 65.62 107 LYS A N 1
ATOM 892 C CA . LYS A 1 107 ? 15.933 3.651 -9.028 1.00 65.62 107 LYS A CA 1
ATOM 893 C C . LYS A 1 107 ? 14.544 4.296 -9.026 1.00 65.62 107 LYS A C 1
ATOM 895 O O . LYS A 1 107 ? 13.643 3.753 -9.652 1.00 65.62 107 LYS A O 1
ATOM 900 N N . HIS A 1 108 ? 14.371 5.424 -8.342 1.00 62.00 108 HIS A N 1
ATOM 901 C CA . HIS A 1 108 ? 13.103 6.147 -8.304 1.00 62.00 108 HIS A CA 1
ATOM 902 C C . HIS A 1 108 ? 12.869 6.937 -9.591 1.00 62.00 108 HIS A C 1
ATOM 904 O O . HIS A 1 108 ? 11.762 6.931 -10.113 1.00 62.00 108 HIS A O 1
ATOM 910 N N . GLU A 1 109 ? 13.917 7.519 -10.173 1.00 64.12 109 GLU A N 1
ATOM 911 C CA . GLU A 1 109 ? 13.813 8.177 -11.481 1.00 64.12 109 GLU A CA 1
ATOM 912 C C . GLU A 1 109 ? 13.471 7.188 -12.601 1.00 64.12 109 GLU A C 1
ATOM 914 O O . GLU A 1 109 ? 12.649 7.489 -13.463 1.00 64.12 109 GLU A O 1
ATOM 919 N N . ARG A 1 110 ? 14.038 5.972 -12.562 1.00 65.06 110 ARG A N 1
ATOM 920 C CA . ARG A 1 110 ? 13.639 4.890 -13.478 1.00 65.06 110 ARG A CA 1
ATOM 921 C C . ARG A 1 110 ? 12.181 4.481 -13.285 1.00 65.06 110 ARG A C 1
ATOM 923 O O . ARG A 1 110 ? 11.494 4.242 -14.271 1.00 65.06 110 ARG A O 1
ATOM 93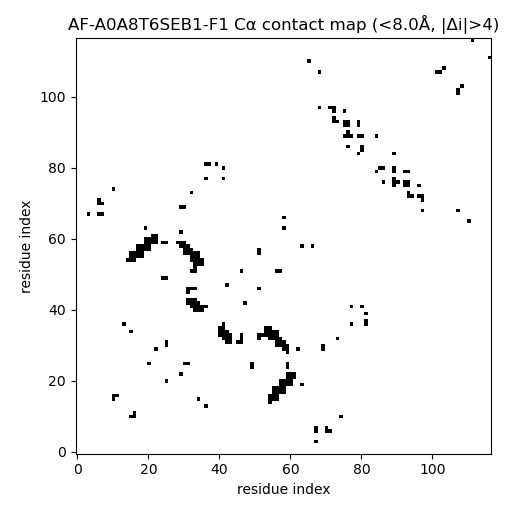0 N N . LEU A 1 111 ? 11.713 4.436 -12.038 1.00 67.62 111 LEU A N 1
ATOM 931 C CA . LEU A 1 111 ? 10.324 4.124 -11.720 1.00 67.62 111 LEU A CA 1
ATOM 932 C C . LEU A 1 111 ? 9.356 5.173 -12.271 1.00 67.62 111 LEU A C 1
ATOM 934 O O . LEU A 1 111 ? 8.391 4.809 -12.926 1.00 67.62 111 LEU A O 1
ATOM 938 N N . LEU A 1 112 ? 9.647 6.458 -12.051 1.00 64.50 112 LEU A N 1
ATOM 939 C CA . LEU A 1 112 ? 8.836 7.574 -12.550 1.00 64.50 112 LEU A CA 1
ATOM 940 C C . LEU A 1 112 ? 8.748 7.595 -14.082 1.00 64.50 112 LEU A C 1
ATOM 942 O O . LEU A 1 112 ? 7.746 8.026 -14.633 1.00 64.50 112 LEU A O 1
ATOM 946 N N . ARG A 1 113 ? 9.783 7.114 -14.783 1.00 60.09 113 ARG A N 1
ATOM 947 C CA . ARG A 1 113 ? 9.749 6.957 -16.247 1.00 60.09 113 ARG A CA 1
ATOM 948 C C . ARG A 1 113 ? 8.957 5.731 -16.705 1.00 60.09 113 ARG A C 1
ATOM 950 O O . ARG A 1 113 ? 8.455 5.727 -17.822 1.00 60.09 113 ARG A O 1
ATOM 957 N N . ALA A 1 114 ? 8.900 4.681 -15.888 1.00 59.25 114 ALA A N 1
ATOM 958 C CA . ALA A 1 114 ? 8.258 3.414 -16.238 1.00 59.25 114 ALA A CA 1
ATOM 959 C C . ALA A 1 114 ? 6.772 3.374 -15.861 1.00 59.25 114 ALA A C 1
ATOM 961 O O . ALA A 1 114 ? 5.993 2.668 -16.499 1.00 59.25 114 ALA A O 1
ATOM 962 N N . ILE A 1 115 ? 6.383 4.117 -14.828 1.00 60.75 115 ILE A N 1
ATOM 963 C CA . ILE A 1 115 ? 5.013 4.211 -14.352 1.00 60.75 115 ILE A CA 1
ATOM 964 C C . ILE A 1 115 ? 4.589 5.668 -14.504 1.00 60.75 115 ILE A C 1
ATOM 966 O O . ILE A 1 115 ? 5.068 6.518 -13.761 1.00 60.75 115 ILE A O 1
ATOM 970 N N . ASN A 1 116 ? 3.721 5.953 -15.476 1.00 46.41 116 ASN A N 1
ATOM 971 C CA . ASN A 1 116 ? 3.025 7.238 -15.602 1.00 46.41 116 ASN A CA 1
ATOM 972 C C . ASN A 1 116 ? 2.123 7.450 -14.364 1.00 46.41 116 ASN A C 1
ATOM 974 O O . ASN A 1 116 ? 0.929 7.158 -14.418 1.00 46.41 116 ASN A O 1
ATOM 978 N N . ILE A 1 117 ? 2.698 7.883 -13.237 1.00 44.59 117 ILE A N 1
ATOM 979 C CA . ILE A 1 117 ? 1.991 8.357 -12.032 1.00 44.59 117 ILE A CA 1
ATOM 980 C C . ILE A 1 117 ? 2.239 9.855 -11.874 1.00 44.59 117 ILE A C 1
ATOM 982 O O . ILE A 1 117 ? 3.425 10.267 -11.877 1.00 44.59 117 ILE A O 1
#

Secondary structure (DSSP, 8-state):
--HHHHHHHHHHHTTPEEEEE-GGGSTT-SEEEEEEETTEEE--HHHHHTTPPTTEEEEEGGGGGGHHHHHHHHHHHHHHHHTT--HHHHHHHHHHHHHHHHTT-HHHHHHHHHS--

Mean predicted aligned error: 6.26 Å

Nearest PDB structures (foldseek):
  1tfe-assembly1_A-2  TM=9.598E-01  e=3.472E+00  Thermus thermophilus
  3iby-assembly2_B  TM=3.035E-01  e=7.557E+00  Legionella pneumophila